Protein AF-A0A512UMU1-F1 (afdb_monomer_lite)

Structure (mmCIF, N/CA/C/O backbone):
data_AF-A0A512UMU1-F1
#
_entry.id   AF-A0A512UMU1-F1
#
loop_
_atom_site.group_PDB
_atom_site.id
_atom_site.type_symbol
_atom_site.label_atom_id
_atom_site.label_alt_id
_atom_site.label_comp_id
_atom_site.label_asym_id
_atom_site.label_entity_id
_atom_site.label_seq_id
_atom_site.pdbx_PDB_ins_code
_atom_site.Cartn_x
_atom_site.Cartn_y
_atom_site.Cartn_z
_atom_site.occupancy
_atom_site.B_iso_or_equiv
_atom_site.auth_seq_id
_atom_site.auth_comp_id
_atom_site.auth_asym_id
_atom_site.auth_atom_id
_atom_site.pdbx_PDB_model_num
ATOM 1 N N . MET A 1 1 ? -9.792 3.206 -16.322 1.00 62.16 1 MET A N 1
ATOM 2 C CA . MET A 1 1 ? -9.136 4.447 -15.860 1.00 62.16 1 MET A CA 1
ATOM 3 C C . MET A 1 1 ? -8.795 4.245 -14.397 1.00 62.16 1 MET A C 1
ATOM 5 O O . MET A 1 1 ? -9.585 3.571 -13.740 1.00 62.16 1 MET A O 1
ATOM 9 N N . PRO A 1 2 ? -7.649 4.748 -13.915 1.00 77.69 2 PRO A N 1
ATOM 10 C CA . PRO A 1 2 ? -7.296 4.635 -12.506 1.00 77.69 2 PRO A CA 1
ATOM 11 C C . PRO A 1 2 ? -8.364 5.304 -11.643 1.00 77.69 2 PRO A C 1
ATOM 13 O O . PRO A 1 2 ? -8.886 6.358 -12.008 1.00 77.69 2 PRO A O 1
ATOM 16 N N . THR A 1 3 ? -8.689 4.677 -10.519 1.00 82.62 3 THR A N 1
ATOM 17 C CA . THR A 1 3 ? -9.669 5.191 -9.557 1.00 82.62 3 THR A CA 1
ATOM 18 C C . THR A 1 3 ? -9.060 6.308 -8.718 1.00 82.62 3 THR A C 1
ATOM 20 O O . THR A 1 3 ? -9.748 7.267 -8.391 1.00 82.62 3 THR A O 1
ATOM 23 N N . ALA A 1 4 ? -7.762 6.215 -8.420 1.00 86.44 4 ALA A N 1
ATOM 24 C CA . ALA A 1 4 ? -6.998 7.270 -7.766 1.00 86.44 4 ALA A CA 1
ATOM 25 C C . ALA A 1 4 ? -5.583 7.366 -8.351 1.00 86.44 4 ALA A C 1
ATOM 27 O O . ALA A 1 4 ? -5.010 6.360 -8.783 1.00 86.44 4 ALA A O 1
ATOM 28 N N . LYS A 1 5 ? -5.022 8.579 -8.341 1.00 90.12 5 LYS A N 1
ATOM 29 C CA . LYS A 1 5 ? -3.612 8.851 -8.635 1.00 90.12 5 LYS A CA 1
ATOM 30 C C . LYS A 1 5 ? -2.981 9.536 -7.433 1.00 90.12 5 LYS A C 1
ATOM 32 O O . LYS A 1 5 ? -3.511 10.529 -6.946 1.00 90.12 5 LYS A O 1
ATOM 37 N N . LEU A 1 6 ? -1.867 8.988 -6.966 1.00 91.62 6 LEU A N 1
ATOM 38 C CA . LEU A 1 6 ? -1.213 9.385 -5.726 1.00 91.62 6 LEU A CA 1
ATOM 39 C C . LEU A 1 6 ? 0.279 9.635 -5.948 1.00 91.62 6 LEU A C 1
ATOM 41 O O . LEU A 1 6 ? 0.875 9.193 -6.935 1.00 91.62 6 LEU A O 1
ATOM 45 N N . SER A 1 7 ? 0.888 10.306 -4.977 1.00 94.38 7 SER A N 1
ATOM 46 C CA . SER A 1 7 ? 2.343 10.378 -4.829 1.00 94.38 7 SER A CA 1
ATOM 47 C C . SER A 1 7 ? 2.753 9.861 -3.452 1.00 94.38 7 SER A C 1
ATOM 49 O O . SER A 1 7 ? 1.984 9.970 -2.500 1.00 94.38 7 SER A O 1
ATOM 51 N N . LEU A 1 8 ? 3.947 9.284 -3.333 1.00 95.31 8 LEU A N 1
ATOM 52 C CA . LEU A 1 8 ? 4.499 8.783 -2.075 1.00 95.31 8 LEU A CA 1
ATOM 53 C C . LEU A 1 8 ? 5.818 9.491 -1.776 1.00 95.31 8 LEU A C 1
ATOM 55 O O . LEU A 1 8 ? 6.810 9.323 -2.481 1.00 95.31 8 LEU A O 1
ATOM 59 N N . GLN A 1 9 ? 5.833 10.272 -0.705 1.00 96.00 9 GLN A N 1
ATOM 60 C CA . GLN A 1 9 ? 7.039 10.851 -0.142 1.00 96.00 9 GLN A CA 1
ATOM 61 C C . GLN A 1 9 ? 7.773 9.798 0.691 1.00 96.00 9 GLN A C 1
ATOM 63 O O . GLN A 1 9 ? 7.259 9.347 1.716 1.00 96.00 9 GLN A O 1
ATOM 68 N N . THR A 1 10 ? 8.992 9.455 0.282 1.00 94.69 10 THR A N 1
ATOM 69 C CA . THR A 1 10 ? 9.941 8.647 1.061 1.00 94.69 10 THR A CA 1
ATOM 70 C C . THR A 1 10 ? 11.018 9.557 1.677 1.00 94.69 10 THR A C 1
ATOM 72 O O . THR A 1 10 ? 11.047 10.758 1.384 1.00 94.69 10 THR A O 1
ATOM 75 N N . PRO A 1 11 ? 11.907 9.053 2.551 1.00 91.81 11 PRO A N 1
ATOM 76 C CA . PRO A 1 11 ? 13.059 9.827 3.021 1.00 91.81 11 PRO A CA 1
ATOM 77 C C . PRO A 1 11 ? 14.011 10.262 1.895 1.00 91.81 11 PRO A C 1
ATOM 79 O O . PRO A 1 11 ? 14.656 11.303 2.002 1.00 91.81 11 PRO A O 1
ATOM 82 N N . GLU A 1 12 ? 14.102 9.474 0.823 1.00 91.44 12 GLU A N 1
ATOM 83 C CA . GLU A 1 12 ? 15.060 9.663 -0.267 1.00 91.44 12 GLU A CA 1
ATOM 84 C C . GLU A 1 12 ? 14.493 10.505 -1.413 1.00 91.44 12 GLU A C 1
ATOM 86 O O . GLU A 1 12 ? 15.223 11.289 -2.020 1.00 91.44 12 GLU A O 1
ATOM 91 N N . CYS A 1 13 ? 13.208 10.340 -1.745 1.00 92.94 13 CYS A N 1
ATOM 92 C CA . CYS A 1 13 ? 12.619 10.966 -2.926 1.00 92.94 13 CYS A CA 1
ATOM 93 C C . CYS A 1 13 ? 11.085 11.060 -2.869 1.00 92.94 13 CYS A C 1
ATOM 95 O O . CYS A 1 13 ? 10.435 10.607 -1.926 1.00 92.94 13 CYS A O 1
ATOM 97 N N . LEU A 1 14 ? 10.505 11.693 -3.892 1.00 95.56 14 LEU A N 1
ATOM 98 C CA . LEU A 1 14 ? 9.065 11.716 -4.131 1.00 95.56 14 LEU A CA 1
ATOM 99 C C . LEU A 1 14 ? 8.739 10.791 -5.305 1.00 95.56 14 LEU A C 1
ATOM 101 O O . LEU A 1 14 ? 9.074 11.091 -6.450 1.00 95.56 14 LEU A O 1
ATOM 105 N N . LEU A 1 15 ? 8.040 9.702 -5.018 1.00 95.56 15 LEU A N 1
ATOM 106 C CA . LEU A 1 15 ? 7.514 8.780 -6.018 1.00 95.56 15 LEU A CA 1
ATOM 107 C C . LEU A 1 15 ? 6.167 9.304 -6.513 1.00 95.56 15 LEU A C 1
ATOM 109 O O . LEU A 1 15 ? 5.347 9.770 -5.723 1.00 95.56 15 LEU A O 1
ATOM 1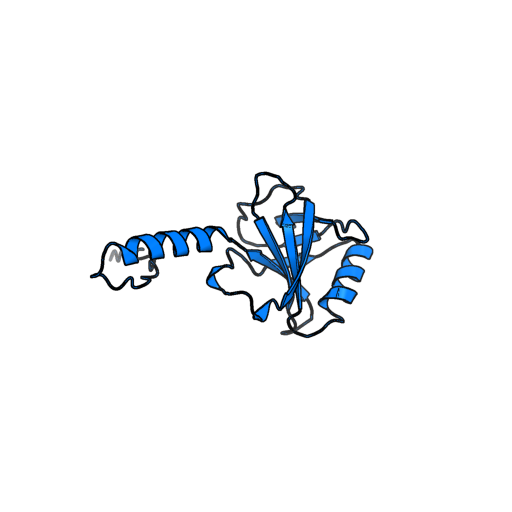13 N N . SER A 1 16 ? 5.941 9.261 -7.818 1.00 94.38 16 SER A N 1
ATOM 114 C CA . SER A 1 16 ? 4.788 9.895 -8.470 1.00 94.38 16 SER A CA 1
ATOM 115 C C . SER A 1 16 ? 4.074 8.906 -9.382 1.00 94.38 16 SER A C 1
ATOM 117 O O . SER A 1 16 ? 4.625 7.866 -9.718 1.00 94.38 16 SER A O 1
ATOM 119 N N . ASP A 1 17 ? 2.853 9.244 -9.795 1.00 93.31 17 ASP A N 1
ATOM 120 C CA . ASP A 1 17 ? 2.018 8.387 -10.645 1.00 93.31 17 ASP A CA 1
ATOM 121 C C . ASP A 1 17 ? 1.795 6.987 -10.046 1.00 93.31 17 ASP A C 1
ATOM 123 O O . ASP A 1 17 ? 1.928 5.964 -10.711 1.00 93.31 17 ASP A O 1
ATOM 127 N N . ILE A 1 18 ? 1.446 6.935 -8.760 1.00 94.62 18 ILE A N 1
ATOM 128 C CA . ILE A 1 18 ? 0.950 5.708 -8.137 1.00 94.62 18 ILE A CA 1
ATOM 129 C C . ILE A 1 18 ? -0.537 5.614 -8.458 1.00 94.62 18 ILE A C 1
ATOM 131 O O . ILE A 1 18 ? -1.355 6.360 -7.918 1.00 94.62 18 ILE A O 1
ATOM 135 N N . GLN A 1 19 ? -0.886 4.714 -9.367 1.00 93.81 19 GLN A N 1
ATOM 136 C CA . GLN A 1 19 ? -2.239 4.541 -9.870 1.00 93.81 19 GLN A CA 1
ATOM 137 C C . GLN A 1 19 ? -2.926 3.379 -9.153 1.00 93.81 19 GLN A C 1
ATOM 139 O O . GLN A 1 19 ? -2.510 2.231 -9.293 1.00 93.81 19 GLN A O 1
ATOM 144 N N . ILE A 1 20 ? -4.012 3.653 -8.431 1.00 92.38 20 ILE A N 1
ATOM 145 C CA . ILE A 1 20 ? -4.832 2.617 -7.790 1.00 92.38 20 ILE A CA 1
ATOM 146 C C . ILE A 1 20 ? -6.021 2.302 -8.691 1.00 92.38 20 ILE A C 1
ATOM 148 O O . ILE A 1 20 ? -6.798 3.191 -9.047 1.00 92.38 20 ILE A O 1
ATOM 152 N N . TRP A 1 21 ? -6.172 1.029 -9.046 1.00 91.88 21 TRP A N 1
ATOM 153 C CA . TRP A 1 21 ? -7.248 0.539 -9.900 1.00 91.88 21 TRP A CA 1
ATOM 154 C C . TRP A 1 21 ? -8.235 -0.295 -9.082 1.00 91.88 21 TRP A C 1
ATOM 156 O O . TRP A 1 21 ? -7.897 -1.333 -8.512 1.00 91.88 21 TRP A O 1
ATOM 166 N N . SER A 1 22 ? -9.477 0.181 -9.029 1.00 84.88 22 SER A N 1
ATOM 167 C CA . SER A 1 22 ? -10.575 -0.418 -8.278 1.00 84.88 22 SER A CA 1
ATOM 168 C C . SER A 1 22 ? -11.890 -0.306 -9.048 1.00 84.88 22 SER A C 1
ATOM 170 O O . SER A 1 22 ? -12.184 0.717 -9.664 1.00 84.88 22 SER A O 1
ATOM 172 N N . ASN A 1 23 ? -12.712 -1.352 -8.959 1.00 75.94 23 ASN A N 1
ATOM 173 C CA . ASN A 1 23 ? -14.089 -1.338 -9.462 1.00 75.94 23 ASN A CA 1
ATOM 174 C C . ASN A 1 23 ? -15.088 -0.782 -8.432 1.00 75.94 23 ASN A C 1
ATOM 176 O O . ASN A 1 23 ? -16.269 -0.646 -8.742 1.00 75.94 23 ASN A O 1
ATOM 180 N N . ALA A 1 24 ? -14.644 -0.517 -7.201 1.00 67.75 24 ALA A N 1
ATOM 181 C CA . ALA A 1 24 ? -15.479 0.080 -6.171 1.00 67.75 24 ALA A CA 1
ATOM 182 C C . ALA A 1 24 ? -15.502 1.603 -6.336 1.00 67.75 24 ALA A C 1
ATOM 184 O O . ALA A 1 24 ? -14.470 2.212 -6.624 1.00 67.75 24 ALA A O 1
ATOM 185 N N . GLU A 1 25 ? -16.660 2.217 -6.093 1.00 62.88 25 GLU A N 1
ATOM 186 C CA . GLU A 1 25 ? -16.763 3.657 -5.852 1.00 62.88 25 GLU A CA 1
ATOM 187 C C . GLU A 1 25 ? -16.000 3.977 -4.557 1.00 62.88 25 GLU A C 1
ATOM 189 O O . GLU A 1 25 ? -16.546 3.952 -3.452 1.00 62.88 25 GLU A O 1
ATOM 194 N N . LEU A 1 26 ? -14.687 4.187 -4.682 1.00 62.00 26 LEU A N 1
ATOM 195 C CA . LEU A 1 26 ? -13.842 4.623 -3.583 1.00 62.00 26 LEU A CA 1
ATOM 196 C C . LEU A 1 26 ? -14.307 6.019 -3.193 1.00 62.00 26 LEU A C 1
ATOM 198 O O . LEU A 1 26 ? -14.096 6.989 -3.913 1.00 62.00 26 LEU A O 1
ATOM 202 N N . SER A 1 27 ? -14.980 6.110 -2.051 1.00 54.72 27 SER A N 1
ATOM 203 C CA . SER A 1 27 ? -15.490 7.380 -1.539 1.00 54.72 27 SER A CA 1
ATOM 204 C C . SER A 1 27 ? -14.375 8.246 -0.931 1.00 54.72 27 SER A C 1
ATOM 206 O O . SER A 1 27 ? -14.667 9.353 -0.497 1.00 54.72 27 SER A O 1
ATOM 208 N N . HIS A 1 28 ? -13.123 7.764 -0.886 1.00 52.78 28 HIS A N 1
ATOM 209 C CA . HIS A 1 28 ? -11.948 8.444 -0.324 1.00 52.78 28 HIS A CA 1
ATOM 210 C C . HIS A 1 28 ? -10.641 7.949 -0.997 1.00 52.78 28 HIS A C 1
ATOM 212 O O . HIS A 1 28 ? -10.578 6.756 -1.311 1.00 52.78 28 HIS A O 1
ATOM 218 N N . PRO A 1 29 ? -9.567 8.762 -1.110 1.00 51.78 29 PRO A N 1
ATOM 219 C CA . PRO A 1 29 ? -9.466 10.214 -0.956 1.00 51.78 29 PRO A CA 1
ATOM 220 C C . PRO A 1 29 ? -9.218 10.905 -2.333 1.00 51.78 29 PRO A C 1
ATOM 222 O O . PRO A 1 29 ? -9.278 10.254 -3.377 1.00 51.78 29 PRO A O 1
ATOM 225 N N . GLY A 1 30 ? -9.135 12.237 -2.354 1.00 52.69 30 GLY A N 1
ATOM 226 C CA . GLY A 1 30 ? -9.261 13.092 -3.541 1.00 52.69 30 GLY A CA 1
ATOM 227 C C . GLY A 1 30 ? -8.210 12.877 -4.639 1.00 52.69 30 GLY A C 1
ATOM 228 O O . GLY A 1 30 ? -7.219 12.172 -4.487 1.00 52.69 30 GLY A O 1
ATOM 229 N N . SER A 1 31 ? -8.429 13.514 -5.790 1.00 49.19 31 SER A N 1
ATOM 230 C CA . SER A 1 31 ? -7.703 13.258 -7.042 1.00 49.19 31 SER A CA 1
ATOM 231 C C . SER A 1 31 ? -6.193 13.560 -7.049 1.00 49.19 31 SER A C 1
ATOM 233 O O . SER A 1 31 ? -5.579 13.367 -8.093 1.00 49.19 31 SER A O 1
ATOM 235 N N . GLU A 1 32 ? -5.584 14.005 -5.944 1.00 59.81 32 GLU A N 1
ATOM 236 C CA . GLU A 1 32 ? -4.151 14.342 -5.856 1.00 59.81 32 GLU A CA 1
ATOM 237 C C . GLU A 1 32 ? -3.581 14.153 -4.436 1.00 59.81 32 GLU A C 1
ATOM 239 O O . GLU A 1 32 ? -2.930 15.043 -3.885 1.00 59.81 32 GLU A O 1
ATOM 244 N N . ASP A 1 33 ? -3.825 13.007 -3.797 1.00 75.44 33 ASP A N 1
ATOM 245 C CA . ASP A 1 33 ? -3.300 12.803 -2.447 1.00 75.44 33 ASP A CA 1
ATOM 246 C C . ASP A 1 33 ? -1.817 12.423 -2.433 1.00 75.44 33 ASP A C 1
ATOM 248 O O . ASP A 1 33 ? -1.346 11.460 -3.051 1.00 75.44 33 ASP A O 1
ATOM 252 N N . ARG A 1 34 ? -1.066 13.213 -1.665 1.00 90.00 34 ARG A N 1
ATOM 253 C CA . ARG A 1 34 ? 0.298 12.898 -1.261 1.00 90.00 34 ARG A CA 1
ATOM 254 C C . ARG A 1 34 ? 0.248 12.011 -0.026 1.00 90.00 34 ARG A C 1
ATOM 256 O O . ARG A 1 34 ? -0.403 12.332 0.969 1.00 90.00 34 ARG A O 1
ATOM 263 N N . LEU A 1 35 ? 0.946 10.891 -0.105 1.00 93.50 35 LEU A N 1
ATOM 264 C CA . LEU A 1 35 ? 1.189 9.978 0.994 1.00 93.50 35 LEU A CA 1
ATOM 265 C C . LEU A 1 35 ? 2.592 10.222 1.548 1.00 93.50 35 LEU A C 1
ATOM 267 O O . LEU A 1 35 ? 3.527 10.484 0.798 1.00 93.50 35 LEU A O 1
ATOM 271 N N . ASN A 1 36 ? 2.755 10.077 2.853 1.00 94.69 36 ASN A N 1
ATOM 272 C CA . ASN A 1 36 ? 4.045 10.011 3.520 1.00 94.69 36 ASN A CA 1
ATOM 273 C C . ASN A 1 36 ? 4.315 8.565 3.919 1.00 94.69 36 ASN A C 1
ATOM 275 O O . ASN A 1 36 ? 3.478 7.942 4.578 1.00 94.69 36 ASN A O 1
ATOM 279 N N . LEU A 1 37 ? 5.479 8.038 3.546 1.00 96.19 37 LEU A N 1
ATOM 280 C CA . LEU A 1 37 ? 5.938 6.743 4.026 1.00 96.19 37 LEU A CA 1
ATOM 281 C C . LEU A 1 37 ? 6.138 6.812 5.545 1.00 96.19 37 LEU A C 1
ATOM 283 O O . LEU A 1 37 ? 6.846 7.683 6.046 1.00 96.19 37 LEU A O 1
ATOM 287 N N . ILE A 1 38 ? 5.513 5.886 6.267 1.00 95.31 38 ILE A N 1
ATOM 288 C CA . ILE A 1 38 ? 5.612 5.786 7.724 1.00 95.31 38 ILE A CA 1
ATOM 289 C C . ILE A 1 38 ? 6.621 4.710 8.102 1.00 95.31 38 ILE A C 1
ATOM 291 O O . ILE A 1 38 ? 7.541 4.964 8.878 1.00 95.31 38 ILE A O 1
ATOM 295 N N . SER A 1 39 ? 6.446 3.499 7.573 1.00 95.38 39 SER A N 1
ATOM 296 C CA . SER A 1 39 ? 7.306 2.370 7.920 1.00 95.38 39 SER A CA 1
ATOM 297 C C . SER A 1 39 ? 7.179 1.201 6.948 1.00 95.38 39 SER A C 1
ATOM 299 O O . SER A 1 39 ? 6.206 1.066 6.205 1.00 95.38 39 SER A O 1
ATOM 301 N N . VAL A 1 40 ? 8.174 0.318 7.004 1.00 95.56 40 VAL A N 1
ATOM 302 C CA . VAL A 1 40 ? 8.098 -1.028 6.435 1.00 95.56 40 VAL A CA 1
ATOM 303 C C . VAL A 1 40 ? 7.431 -1.946 7.461 1.00 95.56 40 VAL A C 1
ATOM 305 O O . VAL A 1 40 ? 7.784 -1.932 8.642 1.00 95.56 40 VAL A O 1
ATOM 308 N N . VAL A 1 41 ? 6.460 -2.740 7.024 1.00 95.88 41 VAL A N 1
ATOM 309 C CA . VAL A 1 41 ? 5.634 -3.603 7.877 1.00 95.88 41 VAL A CA 1
ATOM 310 C C . VAL A 1 41 ? 5.589 -5.029 7.341 1.00 95.88 41 VAL A C 1
ATOM 312 O O . VAL A 1 41 ? 5.814 -5.272 6.160 1.00 95.88 41 VAL A O 1
ATOM 315 N N . ASN A 1 42 ? 5.244 -5.989 8.199 1.00 95.56 42 ASN A N 1
ATOM 316 C CA . ASN A 1 42 ? 4.835 -7.312 7.738 1.00 95.56 42 ASN A CA 1
ATOM 317 C C . ASN A 1 42 ? 3.321 -7.292 7.475 1.00 95.56 42 ASN A C 1
ATOM 319 O O . ASN A 1 42 ? 2.528 -7.348 8.417 1.00 95.56 42 ASN A O 1
ATOM 323 N N . HIS A 1 43 ? 2.918 -7.213 6.206 1.00 95.00 43 HIS A N 1
ATOM 324 C CA . HIS A 1 43 ? 1.514 -7.030 5.834 1.00 95.00 43 HIS A CA 1
ATOM 325 C C . HIS A 1 43 ? 0.632 -8.241 6.180 1.00 95.00 43 HIS A C 1
ATOM 327 O O . HIS A 1 43 ? -0.580 -8.087 6.299 1.00 95.00 43 HIS A O 1
ATOM 333 N N . SER A 1 44 ? 1.215 -9.436 6.352 1.00 94.00 44 SER A N 1
ATOM 334 C CA . SER A 1 44 ? 0.479 -10.650 6.752 1.00 94.00 44 SER A CA 1
ATOM 335 C C . SER A 1 44 ? 0.095 -10.658 8.234 1.00 94.00 44 SER A C 1
ATOM 337 O O . SER A 1 44 ? -0.790 -11.404 8.644 1.00 94.00 44 SER A O 1
ATOM 339 N N . LYS A 1 45 ? 0.754 -9.818 9.044 1.00 95.25 45 LYS A N 1
ATOM 340 C CA . LYS A 1 45 ? 0.483 -9.675 10.481 1.00 95.25 45 LYS A CA 1
ATOM 341 C C . LYS A 1 45 ? -0.502 -8.552 10.790 1.00 95.25 45 LYS A C 1
ATOM 343 O O . LYS A 1 45 ? -0.826 -8.352 11.959 1.00 95.25 45 LYS A O 1
ATOM 348 N N . ILE A 1 46 ? -0.957 -7.815 9.778 1.00 94.12 46 ILE A N 1
ATOM 349 C CA . ILE A 1 46 ? -1.927 -6.740 9.966 1.00 94.12 46 ILE A CA 1
ATOM 350 C C . ILE A 1 46 ? -3.297 -7.368 10.253 1.00 94.12 46 ILE A C 1
ATOM 352 O O . ILE A 1 46 ? -3.780 -8.168 9.447 1.00 94.12 46 ILE A O 1
ATOM 356 N N . PRO A 1 47 ? -3.928 -7.052 11.400 1.00 92.06 47 PRO A N 1
ATOM 357 C CA . PRO A 1 47 ? -5.226 -7.612 11.738 1.00 92.06 47 PRO A CA 1
ATOM 358 C C . PRO A 1 47 ? -6.293 -7.259 10.702 1.00 92.06 47 PRO A C 1
ATOM 360 O O . PRO A 1 47 ? -6.496 -6.091 10.379 1.00 92.06 47 PRO A O 1
ATOM 363 N N . LEU A 1 48 ? -7.027 -8.270 10.231 1.00 90.06 48 LEU A N 1
ATOM 364 C CA . LEU A 1 48 ? -8.028 -8.103 9.172 1.00 90.06 48 LEU A CA 1
ATOM 365 C C . LEU A 1 48 ? -9.140 -7.109 9.531 1.00 90.06 48 LEU A C 1
ATOM 367 O O . LEU A 1 48 ? -9.668 -6.457 8.641 1.00 90.06 48 LEU A O 1
ATOM 371 N N . PHE A 1 49 ? -9.475 -6.961 10.816 1.00 88.00 49 PHE A N 1
ATOM 372 C CA . PHE A 1 49 ? -10.505 -6.016 11.263 1.00 88.00 49 PHE A CA 1
ATOM 373 C C . PHE A 1 49 ? -10.108 -4.541 11.087 1.00 88.00 49 PHE A C 1
ATOM 375 O O . PHE A 1 49 ? -10.973 -3.678 11.173 1.00 88.00 49 PHE A O 1
ATOM 382 N N . LEU A 1 50 ? -8.822 -4.250 10.857 1.00 90.38 50 LEU A N 1
ATOM 383 C CA . LEU A 1 50 ? -8.339 -2.904 10.540 1.00 90.38 50 LEU A CA 1
ATOM 384 C C . LEU A 1 50 ? -8.435 -2.582 9.046 1.00 90.38 50 LEU A C 1
ATOM 386 O O . LEU A 1 50 ? -8.323 -1.419 8.668 1.00 90.38 50 LEU A O 1
ATOM 390 N N . VAL A 1 51 ? -8.593 -3.594 8.190 1.00 91.06 51 VAL A N 1
ATOM 391 C CA . VAL A 1 51 ? -8.635 -3.411 6.738 1.00 91.06 51 VAL A CA 1
ATOM 392 C C . VAL A 1 51 ? -10.015 -2.895 6.349 1.00 91.06 51 VAL A C 1
ATOM 394 O O . VAL A 1 51 ? -11.006 -3.617 6.447 1.00 91.06 51 VAL A O 1
ATOM 397 N N . SER A 1 52 ? -10.080 -1.645 5.897 1.00 87.19 52 SER A N 1
ATOM 398 C CA . SER A 1 52 ? -11.343 -0.985 5.556 1.00 87.19 52 SER A CA 1
ATOM 399 C C . SER A 1 52 ? -11.776 -1.254 4.118 1.00 87.19 52 SER A C 1
ATOM 401 O O . SER A 1 52 ? -12.960 -1.477 3.857 1.00 87.19 52 SER A O 1
ATOM 403 N N . CYS A 1 53 ? -10.834 -1.276 3.171 1.00 87.31 53 CYS A N 1
ATOM 404 C CA . CYS A 1 53 ? -11.107 -1.612 1.777 1.00 87.31 53 CYS A CA 1
ATOM 405 C C . CYS A 1 53 ? -9.866 -2.121 1.027 1.00 87.31 53 CYS A C 1
ATOM 407 O O . CYS A 1 53 ? -8.725 -1.846 1.400 1.00 87.31 53 CYS A O 1
ATOM 409 N N . GLY A 1 54 ? -10.109 -2.872 -0.050 1.00 88.50 54 GLY A N 1
ATOM 410 C CA . GLY A 1 54 ? -9.085 -3.543 -0.853 1.00 88.50 54 GLY A CA 1
ATOM 411 C C . GLY A 1 54 ? -9.233 -5.070 -0.825 1.00 88.50 54 GLY A C 1
ATOM 412 O O . GLY A 1 54 ? -10.209 -5.586 -0.276 1.00 88.50 54 GLY A O 1
ATOM 413 N N . PRO A 1 55 ? -8.285 -5.812 -1.418 1.00 92.81 55 PRO A N 1
ATOM 414 C CA . PRO A 1 55 ? -7.079 -5.319 -2.084 1.00 92.81 55 PRO A CA 1
ATOM 415 C C . PRO A 1 55 ? -7.329 -4.764 -3.496 1.00 92.81 55 PRO A C 1
ATOM 417 O O . PRO A 1 55 ? -8.133 -5.308 -4.255 1.00 92.81 55 PRO A O 1
ATOM 420 N N . PHE A 1 56 ? -6.586 -3.723 -3.862 1.00 93.19 56 PHE A N 1
ATOM 421 C CA . PHE A 1 56 ? -6.614 -3.058 -5.167 1.00 93.19 56 PHE A CA 1
ATOM 422 C C . PHE A 1 56 ? -5.291 -3.225 -5.900 1.00 93.19 56 PHE A C 1
ATOM 424 O O . PHE A 1 56 ? -4.250 -3.403 -5.269 1.00 93.19 56 PHE A O 1
ATOM 431 N N . ASP A 1 57 ? -5.338 -3.168 -7.225 1.00 94.19 57 ASP A N 1
ATOM 432 C CA . ASP A 1 57 ? -4.137 -3.282 -8.045 1.00 94.19 57 ASP A CA 1
ATOM 433 C C . ASP A 1 57 ? -3.463 -1.915 -8.186 1.00 94.19 57 ASP A C 1
ATOM 435 O O . ASP A 1 57 ? -4.133 -0.885 -8.316 1.00 94.19 57 ASP A O 1
ATOM 439 N N . VAL A 1 58 ? -2.131 -1.917 -8.126 1.00 95.06 58 VAL A N 1
ATOM 440 C CA . VAL A 1 58 ? -1.307 -0.709 -8.193 1.00 95.06 58 VAL A CA 1
ATOM 441 C C . VAL A 1 58 ? -0.457 -0.748 -9.451 1.00 95.06 58 VAL A C 1
ATOM 443 O O . VAL A 1 58 ? 0.247 -1.724 -9.709 1.00 95.06 58 VAL A O 1
ATOM 446 N N . TYR A 1 59 ? -0.513 0.339 -10.210 1.00 95.25 59 TYR A N 1
ATOM 447 C CA . TYR A 1 59 ? 0.252 0.538 -11.434 1.00 95.25 59 TYR A CA 1
ATOM 448 C C . TYR A 1 59 ? 1.005 1.862 -11.375 1.00 95.25 59 TYR A C 1
ATOM 450 O O . TYR A 1 59 ? 0.680 2.741 -10.576 1.00 95.25 59 TYR A O 1
ATOM 458 N N . SER A 1 60 ? 2.003 2.011 -12.234 1.00 95.19 60 SER A N 1
ATOM 459 C CA . SER A 1 60 ? 2.685 3.277 -12.462 1.00 95.19 60 SER A CA 1
ATOM 460 C C . SER A 1 60 ? 3.186 3.320 -13.897 1.00 95.19 60 SER A C 1
ATOM 462 O O . SER A 1 60 ? 3.475 2.278 -14.475 1.00 95.19 60 SER A O 1
ATOM 464 N N . GLU A 1 61 ? 3.268 4.515 -14.468 1.00 94.75 61 GLU A N 1
ATOM 465 C CA . GLU A 1 61 ? 3.968 4.781 -15.728 1.00 94.75 61 GLU A CA 1
ATOM 466 C C . GLU A 1 61 ? 5.355 5.405 -15.475 1.00 94.75 61 GLU A C 1
ATOM 468 O O . GLU A 1 61 ? 6.103 5.680 -16.413 1.00 94.75 61 GLU A O 1
ATOM 473 N N . HIS A 1 62 ? 5.713 5.652 -14.209 1.00 95.75 62 HIS A N 1
ATOM 474 C CA . HIS A 1 62 ? 6.989 6.244 -13.818 1.00 95.75 62 HIS A CA 1
ATOM 475 C C . HIS A 1 62 ? 8.003 5.169 -13.415 1.00 95.75 62 HIS A C 1
ATOM 477 O O . HIS A 1 62 ? 7.898 4.571 -12.343 1.00 95.75 62 HIS A O 1
ATOM 483 N N . HIS A 1 63 ? 9.056 5.009 -14.220 1.00 95.44 63 HIS A N 1
ATOM 484 C CA . HIS A 1 63 ? 10.116 4.019 -13.993 1.00 95.44 63 HIS A CA 1
ATOM 485 C C . HIS A 1 63 ? 10.785 4.106 -12.616 1.00 95.44 63 HIS A C 1
ATOM 487 O O . HIS A 1 63 ? 11.089 3.074 -12.027 1.00 95.44 63 HIS A O 1
ATOM 493 N N . ASP A 1 64 ? 10.972 5.308 -12.066 1.00 95.69 64 ASP A N 1
ATOM 494 C CA . ASP A 1 64 ? 11.551 5.470 -10.725 1.00 95.69 64 ASP A CA 1
ATOM 495 C C . ASP A 1 64 ? 10.640 4.876 -9.637 1.00 95.69 64 ASP A C 1
ATOM 497 O O . ASP A 1 64 ? 11.106 4.285 -8.664 1.00 95.69 64 ASP A O 1
ATOM 501 N N . THR A 1 65 ? 9.321 4.991 -9.822 1.00 95.81 65 THR A N 1
ATOM 502 C CA . THR A 1 65 ? 8.319 4.440 -8.900 1.00 95.81 65 THR A CA 1
ATOM 503 C C . THR A 1 65 ? 8.239 2.927 -9.039 1.00 95.81 65 THR A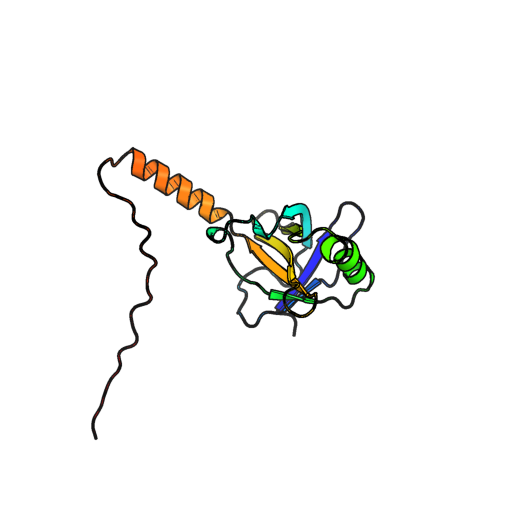 C 1
ATOM 505 O O . THR A 1 65 ? 8.255 2.219 -8.032 1.00 95.81 65 THR A O 1
ATOM 508 N N . GLU A 1 66 ? 8.236 2.419 -10.272 1.00 94.75 66 GLU A N 1
ATOM 509 C CA . GLU A 1 66 ? 8.327 0.982 -10.547 1.00 94.75 66 GLU A CA 1
ATOM 510 C C . GLU A 1 66 ? 9.584 0.365 -9.920 1.00 94.75 66 GLU A C 1
ATOM 512 O O . GLU A 1 66 ? 9.482 -0.632 -9.205 1.00 94.75 66 GLU A O 1
ATOM 517 N N . GLY A 1 67 ? 10.750 0.978 -10.146 1.00 94.12 67 GLY A N 1
ATOM 518 C CA . GLY A 1 67 ? 12.034 0.524 -9.616 1.00 94.12 67 GLY A CA 1
ATOM 519 C C . GLY A 1 67 ? 12.044 0.502 -8.093 1.00 94.12 67 GLY A C 1
ATOM 520 O O . GLY A 1 67 ? 12.404 -0.510 -7.496 1.00 94.12 67 GLY A O 1
ATOM 521 N N . TYR A 1 68 ? 11.538 1.559 -7.455 1.00 95.19 68 TYR A N 1
ATOM 522 C CA . TYR A 1 68 ? 11.429 1.603 -6.000 1.00 95.19 68 TYR A CA 1
ATOM 523 C C . TYR A 1 68 ? 10.554 0.476 -5.440 1.00 95.19 68 TYR A C 1
ATOM 525 O O . TYR A 1 68 ? 10.957 -0.209 -4.496 1.00 95.19 68 TYR A O 1
ATOM 533 N N . PHE A 1 69 ? 9.358 0.258 -5.999 1.00 94.75 69 PHE A N 1
ATOM 534 C CA . PHE A 1 69 ? 8.482 -0.824 -5.544 1.00 94.75 69 PHE A CA 1
ATOM 535 C C . PHE A 1 69 ? 9.082 -2.203 -5.832 1.00 94.75 69 PHE A C 1
ATOM 537 O O . PHE A 1 69 ? 8.935 -3.115 -5.017 1.00 94.75 69 PHE A O 1
ATOM 544 N N . PHE A 1 70 ? 9.781 -2.363 -6.954 1.00 92.75 70 PHE A N 1
ATOM 545 C CA . PHE A 1 70 ? 10.477 -3.599 -7.282 1.00 92.75 70 PHE A CA 1
ATOM 546 C C . PHE A 1 70 ? 11.568 -3.911 -6.250 1.00 92.75 70 PHE A C 1
ATOM 548 O O . PHE A 1 70 ? 11.527 -4.963 -5.609 1.00 92.75 70 PHE A O 1
ATOM 555 N N . ASP A 1 71 ? 12.480 -2.974 -6.008 1.00 92.56 71 ASP A N 1
ATOM 556 C CA . ASP A 1 71 ? 13.587 -3.168 -5.072 1.00 92.56 71 ASP A CA 1
ATOM 557 C C . ASP A 1 71 ? 13.091 -3.342 -3.633 1.00 92.56 71 ASP A C 1
ATOM 559 O O . ASP A 1 71 ? 13.555 -4.224 -2.912 1.00 92.56 71 ASP A O 1
ATOM 563 N N . THR A 1 72 ? 12.104 -2.543 -3.223 1.00 91.06 72 THR A N 1
ATOM 564 C CA . THR A 1 72 ? 11.658 -2.502 -1.826 1.00 91.06 72 THR A CA 1
ATOM 565 C C . THR A 1 72 ? 10.676 -3.616 -1.480 1.00 91.06 72 THR A C 1
ATOM 567 O O . THR A 1 72 ? 10.689 -4.099 -0.352 1.00 91.06 72 THR A O 1
ATOM 570 N N . LEU A 1 73 ? 9.813 -4.041 -2.407 1.00 91.44 73 LEU A N 1
ATOM 571 C CA . LEU A 1 73 ? 8.765 -5.027 -2.122 1.00 91.44 73 LEU A CA 1
ATOM 572 C C . LEU A 1 73 ? 8.976 -6.371 -2.834 1.00 91.44 73 LEU A C 1
ATOM 574 O O . LEU A 1 73 ? 8.694 -7.421 -2.252 1.00 91.44 73 LEU A O 1
ATOM 578 N N . VAL A 1 74 ? 9.451 -6.373 -4.084 1.00 86.00 74 VAL A N 1
ATOM 579 C CA . VAL A 1 74 ? 9.592 -7.608 -4.883 1.00 86.00 74 VAL A CA 1
ATOM 580 C C . VAL A 1 74 ? 10.881 -8.354 -4.534 1.00 86.00 74 VAL A C 1
ATOM 582 O O . VAL A 1 74 ? 10.837 -9.572 -4.334 1.00 86.00 74 VAL A O 1
ATOM 585 N N . CYS A 1 75 ? 12.001 -7.641 -4.409 1.00 85.94 75 CYS A N 1
ATOM 586 C CA . CYS A 1 75 ? 13.305 -8.212 -4.045 1.00 85.94 75 CYS A CA 1
ATOM 587 C C . CYS A 1 75 ? 13.462 -8.503 -2.542 1.00 85.94 75 CYS A C 1
ATOM 589 O O . CYS A 1 75 ? 14.384 -9.217 -2.149 1.00 85.94 75 CYS A O 1
ATOM 591 N N . SER A 1 76 ? 12.567 -7.970 -1.712 1.00 86.06 76 SER A N 1
ATOM 592 C CA . SER A 1 76 ? 12.597 -8.113 -0.255 1.00 86.06 76 SER A CA 1
ATOM 593 C C . SER A 1 76 ? 11.973 -9.415 0.258 1.00 86.06 76 SER A C 1
ATOM 595 O O . SER A 1 76 ? 11.460 -10.238 -0.504 1.00 86.06 76 SER A O 1
ATOM 597 N N . GLU A 1 77 ? 12.012 -9.587 1.584 1.00 84.75 77 GLU A N 1
ATOM 598 C CA . GLU A 1 77 ? 11.407 -10.715 2.295 1.00 84.75 77 GLU A CA 1
ATOM 599 C C . GLU A 1 77 ? 9.921 -10.919 1.959 1.00 84.75 77 GLU A C 1
ATOM 601 O O . GLU A 1 77 ? 9.171 -9.989 1.639 1.00 84.75 77 GLU A O 1
ATOM 606 N N . GLU A 1 78 ? 9.472 -12.168 2.084 1.00 87.06 78 GLU A N 1
ATOM 607 C CA . GLU A 1 78 ? 8.058 -12.496 1.957 1.00 87.06 78 GLU A CA 1
ATOM 608 C C . GLU A 1 78 ? 7.219 -11.751 3.001 1.00 87.06 78 GLU A C 1
ATOM 610 O O . GLU A 1 78 ? 7.601 -11.600 4.162 1.00 87.06 78 GLU A O 1
ATOM 615 N N . ASN A 1 79 ? 6.019 -11.341 2.594 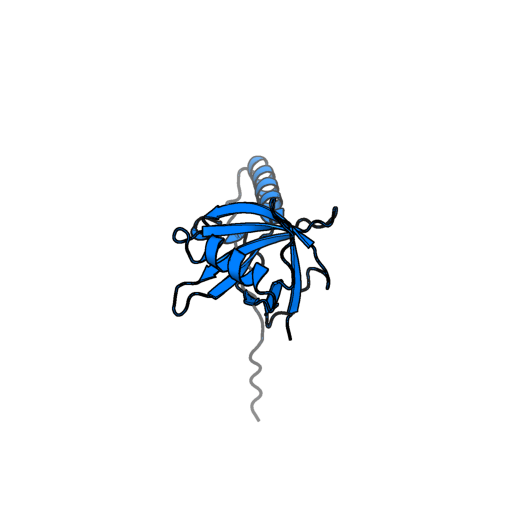1.00 90.25 79 ASN A N 1
ATOM 616 C CA . ASN A 1 79 ? 5.061 -10.608 3.420 1.00 90.25 79 ASN A CA 1
ATOM 617 C C . ASN A 1 79 ? 5.480 -9.181 3.814 1.00 90.25 79 ASN A C 1
ATOM 619 O O . ASN A 1 79 ? 4.851 -8.588 4.694 1.00 90.25 79 ASN A O 1
ATOM 623 N N . MET A 1 80 ? 6.493 -8.598 3.172 1.00 94.75 80 MET A N 1
ATOM 624 C CA . MET A 1 80 ? 6.824 -7.186 3.357 1.00 94.75 80 MET A CA 1
ATOM 625 C C . MET A 1 80 ? 5.766 -6.264 2.732 1.00 94.75 80 MET A C 1
ATOM 627 O O . MET A 1 80 ? 5.239 -6.529 1.650 1.00 94.75 80 MET A O 1
ATOM 631 N N . GLY A 1 81 ? 5.463 -5.165 3.419 1.00 96.62 81 GLY A N 1
ATOM 632 C CA . GLY A 1 81 ? 4.630 -4.081 2.923 1.00 96.62 81 GLY A CA 1
ATOM 633 C C . GLY A 1 81 ? 5.154 -2.707 3.337 1.00 96.62 81 GLY A C 1
ATOM 634 O O . GLY A 1 81 ? 5.967 -2.587 4.252 1.00 96.62 81 GLY A O 1
ATOM 635 N N . LEU A 1 82 ? 4.667 -1.667 2.671 1.00 97.12 82 LEU A N 1
ATOM 636 C CA . LEU A 1 82 ? 4.940 -0.265 2.978 1.00 97.12 82 LEU A CA 1
ATOM 637 C C . LEU A 1 82 ? 3.684 0.373 3.539 1.00 97.12 82 LEU A C 1
ATOM 639 O O . LEU A 1 82 ? 2.683 0.468 2.833 1.00 97.12 82 LEU A O 1
ATOM 643 N N . LEU A 1 83 ? 3.746 0.819 4.790 1.00 96.56 83 LEU A N 1
ATOM 644 C CA . LEU A 1 83 ? 2.695 1.604 5.414 1.00 96.56 83 LEU A CA 1
ATOM 645 C C . LEU A 1 83 ? 2.930 3.082 5.112 1.00 96.56 83 LEU A C 1
ATOM 647 O O . LEU A 1 83 ? 3.971 3.642 5.461 1.00 96.56 83 LEU A O 1
ATOM 651 N N . ALA A 1 84 ? 1.937 3.719 4.509 1.00 95.38 84 ALA A N 1
ATOM 652 C CA . ALA A 1 84 ? 1.933 5.138 4.213 1.00 95.38 84 ALA A CA 1
ATOM 653 C C . ALA A 1 84 ? 0.669 5.805 4.768 1.00 95.38 84 ALA A C 1
ATOM 655 O O . ALA A 1 84 ? -0.366 5.159 4.923 1.00 95.38 84 ALA A O 1
ATOM 656 N N . LYS A 1 85 ? 0.757 7.101 5.065 1.00 92.69 85 LYS A N 1
ATOM 657 C CA . LYS A 1 85 ? -0.348 7.917 5.582 1.00 92.69 85 LYS A CA 1
ATOM 658 C C . LYS A 1 85 ? -0.585 9.115 4.674 1.00 92.69 85 LYS A C 1
ATOM 660 O O . LYS A 1 85 ? 0.380 9.719 4.212 1.00 92.69 85 LYS A O 1
ATOM 665 N N . THR A 1 86 ? -1.834 9.502 4.455 1.00 89.75 86 THR A N 1
ATOM 666 C CA . THR A 1 86 ? -2.165 10.765 3.781 1.00 89.75 86 THR A CA 1
ATOM 667 C C . THR A 1 86 ? -1.539 11.969 4.483 1.00 89.75 86 THR A C 1
ATOM 669 O O .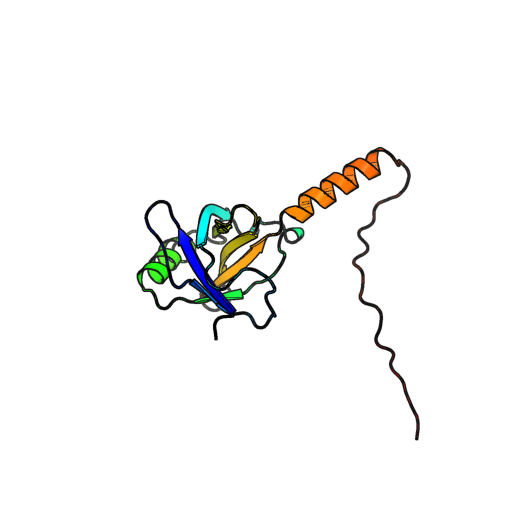 THR A 1 86 ? -1.559 12.071 5.708 1.00 89.75 86 THR A O 1
ATOM 672 N N . SER A 1 87 ? -0.984 12.903 3.709 1.00 85.19 87 SER A N 1
ATOM 673 C CA . SER A 1 87 ? -0.380 14.133 4.238 1.00 85.19 87 SER A CA 1
ATOM 674 C C . SER A 1 87 ? -1.406 15.176 4.697 1.00 85.19 87 SER A C 1
ATOM 676 O O . SER A 1 87 ? -1.021 16.145 5.345 1.00 85.19 87 SER A O 1
ATOM 678 N N . ALA A 1 88 ? -2.687 15.023 4.350 1.00 80.75 88 ALA A N 1
ATOM 679 C CA . ALA A 1 88 ? -3.730 15.968 4.734 1.00 80.75 88 ALA A CA 1
ATOM 680 C C . ALA A 1 88 ? -3.957 15.956 6.257 1.00 80.75 88 ALA A C 1
ATOM 682 O O . ALA A 1 88 ? -4.270 14.915 6.828 1.00 80.75 88 ALA A O 1
ATOM 683 N N . GLU A 1 89 ? -3.853 17.125 6.901 1.00 69.31 89 GLU A N 1
ATOM 684 C CA . GLU A 1 89 ? -3.902 17.284 8.370 1.00 69.31 89 GLU A CA 1
ATOM 685 C C . GLU A 1 89 ? -5.194 16.758 9.019 1.00 69.31 89 GLU A C 1
ATOM 687 O O . GLU A 1 89 ? -5.186 16.390 10.188 1.00 69.31 89 GLU A O 1
ATOM 692 N N . ASN A 1 90 ? -6.289 16.677 8.257 1.00 68.75 90 ASN A N 1
ATOM 693 C CA . ASN A 1 90 ? -7.593 16.206 8.730 1.00 68.75 90 ASN A CA 1
ATOM 694 C C . ASN A 1 90 ? -7.979 14.822 8.178 1.00 68.75 90 ASN A C 1
ATOM 696 O O . ASN A 1 90 ? -9.137 14.423 8.291 1.00 68.75 90 ASN A O 1
ATOM 700 N N . SER A 1 91 ? -7.048 14.106 7.539 1.00 71.12 91 SER A N 1
ATOM 701 C CA . SER A 1 91 ? -7.297 12.770 6.995 1.00 71.12 91 SER A CA 1
ATOM 702 C C . SER A 1 91 ? -6.384 11.742 7.656 1.00 71.12 91 SER A C 1
ATOM 704 O O . SER A 1 91 ? -5.170 11.728 7.458 1.00 71.12 91 SER A O 1
ATOM 706 N N . GLU A 1 92 ? -6.990 10.850 8.435 1.00 77.81 92 GLU A N 1
ATOM 707 C CA . GLU A 1 92 ? -6.339 9.674 9.017 1.00 77.81 92 GLU A CA 1
ATOM 708 C C . GLU A 1 92 ? -6.516 8.468 8.085 1.00 77.81 92 GLU A C 1
ATOM 710 O O . GLU A 1 92 ? -7.084 7.445 8.460 1.00 77.81 92 GLU A O 1
ATOM 715 N N . CYS A 1 93 ? -6.073 8.599 6.833 1.00 85.62 93 CYS A N 1
ATOM 716 C CA . CYS A 1 93 ? -6.124 7.512 5.866 1.00 85.62 93 CYS A CA 1
ATOM 717 C C . CYS A 1 93 ? -4.748 6.850 5.750 1.00 85.62 93 CYS A C 1
ATOM 719 O O . CYS A 1 93 ? -3.738 7.500 5.463 1.00 85.62 93 CYS A O 1
ATOM 721 N N . TYR A 1 94 ? -4.719 5.540 5.978 1.00 92.12 94 TYR A N 1
ATOM 722 C CA . TYR A 1 94 ? -3.508 4.733 5.918 1.00 92.12 94 TYR A CA 1
ATOM 723 C C . TYR A 1 94 ? -3.621 3.734 4.777 1.00 92.12 94 TYR A C 1
ATOM 725 O O . TYR A 1 94 ? -4.667 3.119 4.578 1.00 92.12 94 TYR A O 1
ATOM 733 N N . VAL A 1 95 ? -2.534 3.564 4.038 1.00 94.50 95 VAL A N 1
ATOM 734 C CA . VAL A 1 95 ? -2.448 2.671 2.885 1.00 94.50 95 VAL A CA 1
ATOM 735 C C . VAL A 1 95 ? -1.280 1.730 3.098 1.00 94.50 95 VAL A C 1
ATOM 737 O O . VAL A 1 95 ? -0.189 2.167 3.461 1.00 94.50 95 VAL A O 1
ATOM 740 N N . VAL A 1 96 ? -1.498 0.443 2.854 1.00 96.88 96 VAL A N 1
ATOM 741 C CA . VAL A 1 96 ? -0.426 -0.548 2.822 1.00 96.88 96 VAL A CA 1
ATOM 742 C C . VAL A 1 96 ? -0.234 -1.024 1.400 1.00 96.88 96 VAL A C 1
ATOM 744 O O . VAL A 1 96 ? -1.158 -1.582 0.818 1.00 96.88 96 VAL A O 1
ATOM 747 N N . PHE A 1 97 ? 0.969 -0.844 0.865 1.00 97.12 97 PHE A N 1
ATOM 748 C CA . PHE A 1 97 ? 1.400 -1.431 -0.403 1.00 97.12 97 PHE A CA 1
ATOM 749 C C . PHE A 1 97 ? 2.143 -2.738 -0.140 1.00 97.12 97 PHE A C 1
ATOM 751 O O . PHE A 1 97 ? 2.960 -2.797 0.772 1.00 97.12 97 PHE A O 1
ATOM 758 N N . TYR A 1 98 ? 1.887 -3.784 -0.918 1.00 97.00 98 TYR A N 1
ATOM 759 C CA . TYR A 1 98 ? 2.519 -5.096 -0.754 1.00 97.00 98 TYR A CA 1
ATOM 760 C C . TYR A 1 98 ? 2.590 -5.850 -2.090 1.00 97.00 98 TYR A C 1
ATOM 762 O O . TYR A 1 98 ? 1.916 -5.472 -3.049 1.00 97.00 98 TYR A O 1
ATOM 770 N N . VAL A 1 99 ? 3.382 -6.926 -2.167 1.00 95.88 99 VAL A N 1
ATOM 771 C CA . VAL A 1 99 ? 3.381 -7.823 -3.341 1.00 95.88 99 VAL A CA 1
ATOM 772 C C . VAL A 1 99 ? 2.471 -9.012 -3.098 1.00 95.88 99 VAL A C 1
ATOM 774 O O . VAL A 1 99 ? 2.695 -9.809 -2.189 1.00 95.88 99 VAL A O 1
ATOM 777 N N . ASP A 1 100 ? 1.494 -9.191 -3.976 1.00 93.19 100 ASP A N 1
ATOM 778 C CA . ASP A 1 100 ? 0.768 -10.447 -4.106 1.00 93.19 100 ASP A CA 1
ATOM 779 C C . ASP A 1 100 ? 1.564 -11.392 -5.017 1.00 93.19 100 ASP A C 1
ATOM 781 O O . ASP A 1 100 ? 1.744 -11.122 -6.206 1.00 93.19 100 ASP A O 1
ATOM 785 N N . ARG A 1 101 ? 2.080 -12.486 -4.443 1.00 89.69 101 ARG A N 1
ATOM 786 C CA . ARG A 1 101 ? 2.940 -13.470 -5.127 1.00 89.69 101 ARG A CA 1
ATOM 787 C C . ARG A 1 101 ? 2.176 -14.698 -5.644 1.00 89.69 101 ARG A C 1
ATOM 789 O O . ARG A 1 101 ? 2.800 -15.607 -6.179 1.00 89.69 101 ARG A O 1
ATOM 796 N N . ALA A 1 102 ? 0.848 -14.754 -5.504 1.00 84.31 102 ALA A N 1
ATOM 797 C CA . ALA A 1 102 ? 0.075 -15.984 -5.714 1.00 84.31 102 ALA A CA 1
ATOM 798 C C . ALA A 1 102 ? 0.044 -16.509 -7.166 1.00 84.31 102 ALA A C 1
ATOM 800 O O . ALA A 1 102 ? -0.300 -17.668 -7.393 1.00 84.31 102 ALA A O 1
ATOM 801 N N . SER A 1 103 ? 0.351 -15.686 -8.173 1.00 75.62 103 SER A N 1
ATOM 802 C CA . SER A 1 103 ? 0.365 -16.133 -9.580 1.00 75.62 103 SER A CA 1
ATOM 803 C C . SER A 1 103 ? 1.449 -15.432 -10.389 1.00 75.62 103 SER A C 1
ATOM 805 O O . SER A 1 103 ? 2.314 -16.079 -10.968 1.00 75.62 103 SER A O 1
ATOM 807 N N . ALA A 1 104 ? 1.427 -14.103 -10.379 1.00 83.50 104 ALA A N 1
ATOM 808 C CA . ALA A 1 104 ? 2.488 -13.249 -10.883 1.00 83.50 104 ALA A CA 1
ATOM 809 C C . ALA A 1 104 ? 2.699 -12.139 -9.850 1.00 83.50 104 ALA A C 1
ATOM 811 O O . ALA A 1 104 ? 1.696 -11.636 -9.332 1.00 83.50 104 ALA A O 1
ATOM 812 N N . PRO A 1 105 ? 3.954 -11.778 -9.526 1.00 86.81 105 PRO A N 1
ATOM 813 C CA . PRO A 1 105 ? 4.225 -10.731 -8.555 1.00 86.81 105 PRO A CA 1
ATOM 814 C C . PRO A 1 105 ? 3.609 -9.426 -9.054 1.00 86.81 105 PRO A C 1
ATOM 816 O O . PRO A 1 105 ? 4.016 -8.883 -10.079 1.00 86.81 105 PRO A O 1
ATOM 819 N N . ARG A 1 106 ? 2.600 -8.949 -8.330 1.00 92.62 106 ARG A N 1
ATOM 820 C CA . ARG A 1 106 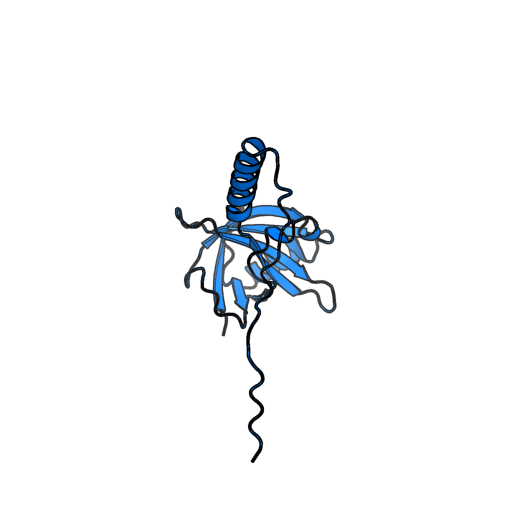? 1.923 -7.681 -8.603 1.00 92.62 106 ARG A CA 1
ATOM 821 C C . ARG A 1 106 ? 1.866 -6.859 -7.332 1.00 92.62 106 ARG A C 1
ATOM 823 O O . ARG A 1 106 ? 1.605 -7.398 -6.254 1.00 92.62 106 ARG A O 1
ATOM 830 N N . VAL A 1 107 ? 2.107 -5.562 -7.465 1.00 95.50 107 VAL A N 1
ATOM 831 C CA . VAL A 1 107 ? 1.944 -4.632 -6.352 1.00 95.50 107 VAL A CA 1
ATOM 832 C C . VAL A 1 107 ? 0.454 -4.397 -6.154 1.00 95.50 107 VAL A C 1
ATOM 834 O O . VAL A 1 107 ? -0.286 -4.119 -7.099 1.00 95.50 107 VAL A O 1
ATOM 837 N N . ARG A 1 108 ? 0.006 -4.551 -4.916 1.00 95.50 108 ARG A N 1
ATOM 838 C CA . ARG A 1 108 ? -1.371 -4.315 -4.501 1.00 95.50 108 ARG A CA 1
ATOM 839 C C . ARG A 1 108 ? -1.381 -3.415 -3.286 1.00 95.50 108 ARG A C 1
ATOM 841 O O . ARG A 1 108 ? -0.375 -3.291 -2.587 1.00 95.50 108 ARG A O 1
ATOM 848 N N . CYS A 1 109 ? -2.524 -2.808 -3.018 1.00 95.50 109 CYS A N 1
ATOM 849 C CA . CYS A 1 109 ? -2.713 -2.048 -1.799 1.00 95.50 109 CYS A CA 1
ATOM 850 C C . CYS A 1 109 ? -4.053 -2.323 -1.132 1.00 95.50 109 CYS A C 1
ATOM 852 O O . CYS A 1 109 ? -5.000 -2.802 -1.754 1.00 95.50 109 CYS A O 1
ATOM 854 N N . TYR A 1 110 ? -4.127 -2.018 0.154 1.00 94.50 110 TYR A N 1
ATOM 855 C CA . TYR A 1 110 ? -5.377 -1.919 0.892 1.00 94.50 110 TYR A CA 1
ATOM 856 C C . TYR A 1 110 ? -5.296 -0.751 1.866 1.00 94.50 110 TYR A C 1
ATOM 858 O O . TYR A 1 110 ? -4.207 -0.297 2.229 1.00 94.50 110 TYR A O 1
ATOM 866 N N . TYR A 1 111 ? -6.458 -0.271 2.282 1.00 92.12 111 TYR A N 1
ATOM 867 C CA . TYR A 1 111 ? -6.571 0.824 3.229 1.00 92.12 111 TYR A CA 1
ATOM 868 C C . TYR A 1 111 ? -6.797 0.292 4.641 1.00 92.12 111 TYR A C 1
ATOM 870 O O . TYR A 1 111 ? -7.416 -0.757 4.842 1.00 92.12 111 TYR A O 1
ATOM 878 N N . ILE A 1 112 ? -6.282 1.036 5.613 1.00 91.62 112 ILE A N 1
ATOM 879 C CA . ILE A 1 112 ? -6.453 0.783 7.037 1.00 91.62 112 ILE A CA 1
ATOM 880 C C . ILE A 1 112 ? -7.292 1.901 7.644 1.00 91.62 112 ILE A C 1
ATOM 882 O O . ILE A 1 112 ? -7.053 3.081 7.381 1.00 91.62 112 ILE A O 1
ATOM 886 N N . ASP A 1 113 ? -8.237 1.508 8.492 1.00 86.38 113 ASP A N 1
ATOM 887 C CA . ASP A 1 113 ? -9.018 2.403 9.335 1.00 86.38 113 ASP A CA 1
ATOM 888 C C . ASP A 1 113 ? -8.739 2.113 10.816 1.00 86.38 113 ASP A C 1
ATOM 890 O O . ASP A 1 113 ? -9.176 1.108 11.381 1.00 86.38 113 ASP A O 1
ATOM 894 N N . PHE A 1 114 ? -7.991 3.013 11.457 1.00 85.81 114 PHE A N 1
ATOM 895 C CA . PHE A 1 114 ? -7.690 2.917 12.885 1.00 85.81 114 PHE A CA 1
ATOM 896 C C . PHE A 1 114 ? -8.833 3.406 13.784 1.00 85.81 114 PHE A C 1
ATOM 898 O O . PHE A 1 114 ? -8.777 3.163 14.989 1.00 85.81 114 PHE A O 1
ATOM 905 N N . SER A 1 115 ? -9.890 4.026 13.244 1.00 83.62 115 SER A N 1
ATOM 906 C CA . SER A 1 115 ? -11.057 4.429 14.045 1.00 83.62 115 SER A CA 1
ATOM 907 C C . SER A 1 115 ? -11.768 3.226 14.677 1.00 83.62 115 SER A C 1
ATOM 909 O O . SER A 1 115 ? -12.371 3.342 15.743 1.00 83.62 115 SER A O 1
ATOM 911 N N . VAL A 1 116 ? -11.609 2.036 14.087 1.00 81.56 116 VAL A N 1
ATOM 912 C CA . VAL A 1 116 ? -12.089 0.768 14.650 1.00 81.56 116 VAL A CA 1
ATOM 913 C C . VAL A 1 116 ? -11.477 0.496 16.029 1.00 81.56 116 VAL A C 1
ATOM 915 O O . VAL A 1 116 ? -12.158 -0.041 16.898 1.00 81.56 116 VAL A O 1
ATOM 918 N N . LEU A 1 117 ? -10.225 0.899 16.279 1.00 83.56 117 LEU A N 1
ATOM 919 C CA . LEU A 1 117 ? -9.598 0.729 17.597 1.00 83.56 117 LEU A CA 1
ATOM 920 C C . LEU A 1 117 ? -10.276 1.587 18.662 1.00 83.56 117 LEU A C 1
ATOM 922 O O . LEU A 1 117 ? -10.515 1.105 19.765 1.00 83.56 117 LEU A O 1
ATOM 926 N N . GLN A 1 118 ? -10.642 2.821 18.311 1.00 82.56 118 GLN A N 1
ATOM 927 C CA . GLN A 1 118 ? -11.376 3.696 19.217 1.00 82.56 118 GLN A CA 1
ATOM 928 C C . GLN A 1 118 ? -12.732 3.082 19.588 1.00 82.56 118 GLN A C 1
ATOM 930 O O . GLN A 1 118 ? -13.083 3.047 20.762 1.00 82.56 118 GLN A O 1
ATOM 935 N N . GLN A 1 119 ? -13.457 2.519 18.617 1.00 78.62 119 GLN A N 1
ATOM 936 C CA . GLN A 1 119 ? -14.734 1.844 18.881 1.00 78.62 119 GLN A CA 1
ATOM 937 C C . GLN A 1 119 ? -14.566 0.625 19.798 1.00 78.62 119 GLN A C 1
ATOM 939 O O . GLN A 1 119 ? -15.399 0.387 20.671 1.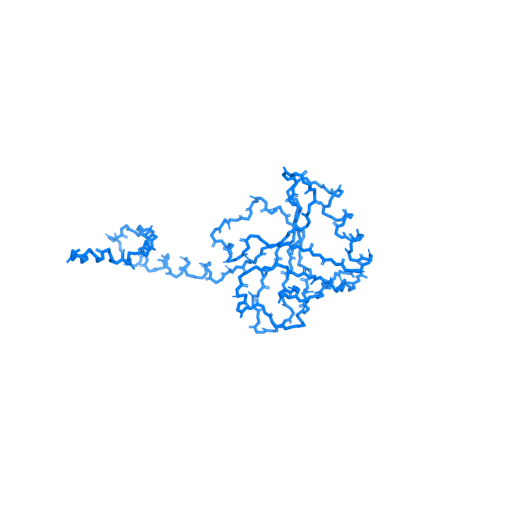00 78.62 119 GLN A O 1
ATOM 944 N N . VAL A 1 120 ? -13.486 -0.144 19.626 1.00 80.06 120 VAL A N 1
ATOM 945 C CA . VAL A 1 120 ? -13.175 -1.294 20.489 1.00 80.06 120 VAL A CA 1
ATOM 946 C C . VAL A 1 120 ? -12.853 -0.846 21.915 1.00 80.06 120 VAL A C 1
ATOM 948 O O . VAL A 1 120 ? -13.349 -1.451 22.867 1.00 80.06 120 VAL A O 1
ATOM 951 N N . ASP A 1 121 ? -12.064 0.215 22.079 1.00 81.12 121 ASP A N 1
ATOM 952 C CA . ASP A 1 121 ? -11.729 0.756 23.398 1.00 81.12 121 ASP A CA 1
ATOM 953 C C . ASP A 1 121 ? -12.957 1.357 24.100 1.00 81.12 121 ASP A C 1
ATOM 955 O O . ASP A 1 121 ? -13.158 1.119 25.293 1.00 81.12 121 ASP A O 1
ATOM 959 N N . GLU A 1 122 ? -13.822 2.059 23.362 1.00 80.06 122 GLU A N 1
ATOM 960 C CA . GLU A 1 122 ? -15.108 2.559 23.858 1.00 80.06 122 GLU A CA 1
ATOM 961 C C . GLU A 1 122 ? -16.027 1.404 24.283 1.00 80.06 122 GLU A C 1
ATOM 963 O O . GLU A 1 122 ? -16.558 1.402 25.390 1.00 80.06 122 GLU A O 1
ATOM 968 N N . MET A 1 123 ? -16.174 0.356 23.470 1.00 72.31 123 MET A N 1
ATOM 969 C CA . MET A 1 123 ? -16.970 -0.818 23.856 1.00 72.31 123 MET A CA 1
ATOM 970 C C . MET A 1 123 ? -16.416 -1.512 25.102 1.00 72.31 123 MET A C 1
ATOM 972 O O . MET A 1 123 ? -17.178 -1.972 25.957 1.00 72.31 123 MET A O 1
ATOM 976 N N . ARG A 1 124 ? -15.088 -1.578 25.233 1.00 75.12 124 ARG A N 1
ATOM 977 C CA . ARG A 1 124 ? -14.439 -2.173 26.399 1.00 75.12 124 ARG A CA 1
ATOM 978 C C . ARG A 1 124 ? -14.710 -1.370 27.666 1.00 75.12 124 ARG A C 1
ATOM 980 O O . ARG A 1 124 ? -14.918 -1.983 28.709 1.00 75.12 124 ARG A O 1
ATOM 987 N N . SER A 1 125 ? -14.719 -0.039 27.607 1.00 71.44 125 SER A N 1
ATOM 988 C CA . SER A 1 125 ? -15.022 0.784 28.782 1.00 71.44 125 SER A CA 1
ATOM 989 C C . SER A 1 125 ? -16.484 0.632 29.221 1.00 71.44 125 SER A C 1
ATOM 991 O O . SER A 1 125 ? -16.729 0.458 30.414 1.00 71.44 125 SER A O 1
ATOM 993 N N . PHE A 1 126 ? -17.436 0.538 28.284 1.00 64.19 126 PHE A N 1
ATOM 994 C CA . PHE A 1 126 ? -18.844 0.249 28.600 1.00 64.19 126 PHE A CA 1
ATOM 995 C C . PHE A 1 126 ? -19.067 -1.154 29.197 1.00 64.19 126 PHE A C 1
ATOM 997 O O . PHE A 1 126 ? -19.859 -1.311 30.128 1.00 64.19 126 PHE A O 1
ATOM 1004 N N . GLY A 1 127 ? -18.353 -2.176 28.712 1.00 57.44 127 GLY A N 1
ATOM 1005 C CA . GLY A 1 127 ? -18.455 -3.549 29.233 1.00 57.44 127 GLY A CA 1
ATOM 1006 C C . GLY A 1 127 ? -17.879 -3.738 30.645 1.00 57.44 127 GLY A C 1
ATOM 1007 O O . GLY A 1 127 ? -18.219 -4.696 31.334 1.00 57.44 127 GLY A O 1
ATOM 1008 N N . VAL A 1 128 ? -17.018 -2.825 31.107 1.00 55.47 128 VAL A N 1
ATOM 1009 C CA . VAL A 1 128 ? -16.470 -2.845 32.476 1.00 55.47 128 VAL A CA 1
ATOM 1010 C C . VAL A 1 128 ? -17.466 -2.259 33.486 1.00 55.47 128 VAL A C 1
ATOM 1012 O O . VAL A 1 128 ? -17.484 -2.698 34.639 1.00 55.47 128 VAL A O 1
ATOM 1015 N N . GLU A 1 129 ? -18.315 -1.315 33.067 1.00 54.69 129 GLU A N 1
ATOM 1016 C CA . GLU A 1 129 ? -19.351 -0.708 33.917 1.00 54.69 129 GLU A CA 1
ATOM 1017 C C . GLU A 1 129 ? -20.631 -1.560 34.005 1.00 54.69 129 GLU A C 1
ATOM 1019 O O . GLU A 1 129 ? -21.261 -1.601 35.062 1.00 54.69 129 GLU A O 1
ATOM 1024 N N . ASN A 1 130 ? -20.969 -2.322 32.957 1.00 50.25 130 ASN A N 1
ATOM 1025 C CA . ASN A 1 130 ? -22.137 -3.211 32.920 1.00 50.25 130 ASN A CA 1
ATOM 1026 C C . ASN A 1 130 ? -21.717 -4.689 32.931 1.00 50.25 130 ASN A C 1
ATOM 1028 O O . ASN A 1 130 ? -21.545 -5.324 31.896 1.00 50.25 130 ASN A O 1
ATOM 1032 N N . ARG A 1 131 ? -21.564 -5.248 34.133 1.00 48.25 131 ARG A N 1
ATOM 1033 C CA . ARG A 1 131 ? -21.021 -6.593 34.406 1.00 48.25 131 ARG A CA 1
ATOM 1034 C C . ARG A 1 131 ? -21.849 -7.812 33.946 1.00 48.25 131 ARG A C 1
ATOM 1036 O O . ARG A 1 131 ? -21.542 -8.906 34.412 1.00 48.25 131 ARG A O 1
ATOM 1043 N N . GLU A 1 132 ? -22.852 -7.694 33.075 1.00 52.38 132 GLU A N 1
ATOM 1044 C CA . GLU A 1 132 ? -23.772 -8.825 32.815 1.00 52.38 132 GLU A CA 1
ATOM 1045 C C . GLU A 1 132 ? -24.157 -9.137 31.361 1.00 52.38 132 GLU A C 1
ATOM 1047 O O . GLU A 1 132 ? -24.951 -10.051 31.159 1.00 52.38 132 GLU A O 1
ATOM 1052 N N . GLU A 1 133 ? -23.580 -8.512 30.332 1.00 49.28 133 GLU A N 1
ATOM 1053 C CA . GLU A 1 133 ? -23.915 -8.909 28.953 1.00 49.28 133 GLU A CA 1
ATOM 1054 C C . GLU A 1 133 ? -22.672 -9.277 28.140 1.00 49.28 133 GLU A C 1
ATOM 1056 O O . GLU A 1 133 ? -21.830 -8.437 27.825 1.00 49.28 133 GLU A O 1
ATOM 1061 N N . ASP A 1 134 ? -22.563 -10.568 27.805 1.00 49.72 134 ASP A N 1
ATOM 1062 C CA . ASP A 1 134 ? -21.590 -11.088 26.850 1.00 49.72 134 ASP A CA 1
ATOM 1063 C C . ASP A 1 134 ? -21.758 -10.351 25.514 1.00 49.72 134 ASP A C 1
ATOM 1065 O O . ASP A 1 134 ? -22.715 -10.566 24.763 1.00 49.72 134 ASP A O 1
ATOM 1069 N N . VAL A 1 135 ? -20.817 -9.457 25.208 1.00 51.81 135 VAL A N 1
ATOM 1070 C CA . VAL A 1 135 ? -20.804 -8.699 23.956 1.00 51.81 135 VAL A CA 1
ATOM 1071 C C . VAL A 1 135 ? -20.391 -9.640 22.821 1.00 51.81 135 VAL A C 1
ATOM 1073 O O . VAL A 1 135 ? -19.220 -9.759 22.462 1.00 51.81 135 VAL A O 1
ATOM 1076 N N . PHE A 1 136 ? -21.364 -10.349 22.250 1.00 53.50 136 PHE A N 1
ATOM 1077 C CA . PHE A 1 136 ? -21.175 -11.118 21.025 1.00 53.50 136 PHE A CA 1
ATOM 1078 C C . PHE A 1 136 ? -21.216 -10.187 19.808 1.00 53.50 136 PHE A C 1
ATOM 1080 O O . PHE A 1 136 ? -22.211 -9.504 19.554 1.00 53.50 136 PHE A O 1
ATOM 1087 N N . PHE A 1 137 ? -20.146 -10.211 19.008 1.00 52.84 137 PHE A N 1
ATOM 1088 C CA . PHE A 1 137 ? -20.091 -9.581 17.689 1.00 52.84 137 PHE A CA 1
ATOM 1089 C C . PHE A 1 137 ? -21.104 -10.252 16.753 1.00 52.84 137 PHE A C 1
ATOM 1091 O O . PHE A 1 137 ? -20.793 -11.212 16.047 1.00 52.84 137 PHE A O 1
ATOM 1098 N N . THR A 1 138 ? -22.339 -9.761 16.733 1.00 43.31 138 THR A N 1
ATOM 1099 C CA . THR A 1 138 ? -23.293 -10.134 15.691 1.00 43.31 138 THR A CA 1
ATOM 1100 C C . THR A 1 138 ? -22.949 -9.338 14.440 1.00 43.31 138 THR A C 1
ATOM 1102 O O . THR A 1 138 ? -23.290 -8.164 14.293 1.00 43.31 138 THR A O 1
ATOM 1105 N N . ALA A 1 139 ? -22.231 -9.980 13.517 1.00 41.91 139 ALA A N 1
ATOM 1106 C CA . ALA A 1 139 ? -22.134 -9.498 12.149 1.00 41.91 139 ALA A CA 1
ATOM 1107 C C . ALA A 1 139 ? -23.564 -9.270 11.643 1.00 41.91 139 ALA A C 1
ATOM 1109 O O . ALA A 1 139 ? -24.341 -10.222 11.548 1.00 41.91 139 ALA A O 1
ATOM 1110 N N . LYS A 1 140 ? -23.931 -8.014 11.356 1.00 42.44 140 LYS A N 1
ATOM 1111 C CA . LYS A 1 140 ? -25.209 -7.686 10.716 1.00 42.44 140 LYS A CA 1
ATOM 1112 C C . LYS A 1 140 ? -25.260 -8.408 9.374 1.00 42.44 140 LYS A C 1
ATOM 1114 O O . LYS A 1 140 ? -24.764 -7.913 8.364 1.00 42.44 140 LYS A O 1
ATOM 1119 N N . THR A 1 141 ? -25.862 -9.589 9.355 1.00 39.81 141 THR A N 1
ATOM 1120 C CA . THR A 1 141 ? -26.262 -10.243 8.119 1.00 39.81 141 THR A CA 1
ATOM 1121 C C . THR A 1 141 ? -27.315 -9.328 7.508 1.00 39.81 141 THR A C 1
ATOM 1123 O O . THR A 1 141 ? -28.348 -9.077 8.127 1.00 39.81 141 THR A O 1
ATOM 1126 N N . ARG A 1 142 ? -27.036 -8.750 6.334 1.00 39.12 142 ARG A N 1
ATOM 1127 C CA . ARG A 1 142 ? -28.035 -8.006 5.557 1.00 39.12 142 ARG A CA 1
ATOM 1128 C C . ARG A 1 142 ? -29.165 -8.970 5.186 1.00 39.12 142 ARG A C 1
ATOM 1130 O O . ARG A 1 142 ? -29.111 -9.631 4.156 1.00 39.12 142 ARG A O 1
ATOM 1137 N N . ALA A 1 143 ? -30.174 -9.067 6.040 1.00 43.62 143 ALA A N 1
ATOM 1138 C CA . ALA A 1 143 ? -31.450 -9.669 5.708 1.00 43.62 143 ALA A CA 1
ATOM 1139 C C . ALA A 1 143 ? -32.290 -8.613 4.982 1.00 43.62 143 ALA A C 1
ATOM 1141 O O . ALA A 1 143 ? -32.679 -7.617 5.588 1.00 43.62 143 ALA A O 1
ATOM 1142 N N . ASN A 1 144 ? -32.477 -8.798 3.672 1.00 37.34 144 ASN A N 1
ATOM 1143 C CA . ASN A 1 144 ? -33.771 -8.728 2.980 1.00 37.34 144 ASN A CA 1
ATOM 1144 C C . ASN A 1 144 ? -33.590 -8.419 1.491 1.00 37.34 144 ASN A C 1
ATOM 1146 O O . ASN A 1 144 ? -33.280 -7.299 1.092 1.00 37.34 144 ASN A O 1
ATOM 1150 N N . THR A 1 145 ? -33.926 -9.392 0.651 1.00 37.72 145 THR A N 1
ATOM 1151 C CA . THR A 1 145 ? -34.758 -9.099 -0.518 1.00 37.72 145 THR A CA 1
ATOM 1152 C C . THR A 1 145 ? -35.741 -10.251 -0.670 1.00 37.72 145 THR A C 1
ATOM 1154 O O . THR A 1 145 ? -35.355 -11.408 -0.820 1.00 37.72 145 THR A O 1
ATOM 1157 N N . GLU A 1 146 ? -37.014 -9.914 -0.507 1.00 38.88 146 GLU A N 1
ATOM 1158 C CA . GLU A 1 146 ? -38.164 -10.804 -0.557 1.00 38.88 146 GLU A CA 1
ATOM 1159 C C . GLU A 1 146 ? -38.297 -11.435 -1.950 1.00 38.88 146 GLU A C 1
ATOM 1161 O O . GLU A 1 146 ? -38.283 -10.747 -2.970 1.00 38.88 146 GLU A O 1
ATOM 1166 N N . ILE A 1 147 ? -38.454 -12.759 -1.996 1.00 43.00 147 ILE A N 1
ATOM 1167 C CA . ILE A 1 147 ? -38.826 -13.482 -3.213 1.00 43.00 147 ILE A CA 1
ATOM 1168 C C . ILE A 1 147 ? -40.350 -13.396 -3.338 1.00 43.00 147 ILE A C 1
ATOM 1170 O O . ILE A 1 147 ? -41.083 -14.182 -2.737 1.00 43.00 147 ILE A O 1
ATOM 1174 N N . GLY A 1 148 ? -40.835 -12.428 -4.113 1.00 36.31 148 GLY A N 1
ATOM 1175 C CA . GLY A 1 148 ? -42.235 -12.351 -4.520 1.00 36.31 148 GLY A CA 1
ATOM 1176 C C . GLY A 1 148 ? -42.525 -13.314 -5.672 1.00 36.31 148 GLY A C 1
ATOM 1177 O O . GLY A 1 148 ? -42.240 -13.005 -6.825 1.00 36.31 148 GLY A O 1
ATOM 1178 N N . TYR A 1 149 ? -43.118 -14.474 -5.382 1.00 37.97 149 TYR A N 1
ATOM 1179 C CA . TYR A 1 149 ? -43.777 -15.296 -6.401 1.00 37.97 149 TYR A CA 1
ATOM 1180 C C . TYR A 1 149 ? -45.163 -14.707 -6.705 1.00 37.97 149 TYR A C 1
ATOM 1182 O O . TYR A 1 149 ? -46.079 -14.838 -5.894 1.00 37.97 149 TYR A O 1
ATOM 1190 N N . GLN A 1 150 ? -45.350 -14.123 -7.891 1.00 40.62 150 GLN A N 1
ATOM 1191 C CA . GLN A 1 150 ? -46.677 -13.982 -8.494 1.00 40.62 150 GLN A CA 1
ATOM 1192 C C . GLN A 1 150 ? -46.860 -15.079 -9.544 1.00 40.62 150 GLN A C 1
ATOM 1194 O O . GLN A 1 150 ? -46.151 -15.131 -10.545 1.00 40.62 150 GLN A O 1
ATOM 1199 N N . ARG A 1 151 ? -47.813 -15.977 -9.276 1.00 38.06 151 ARG A N 1
ATOM 1200 C CA . ARG A 1 151 ? -48.396 -16.870 -10.279 1.00 38.06 151 ARG A CA 1
ATOM 1201 C C . ARG A 1 151 ? -49.285 -16.042 -11.206 1.00 38.06 151 ARG A C 1
ATOM 1203 O O . ARG A 1 151 ? -50.189 -15.371 -10.708 1.00 38.06 151 ARG A O 1
ATOM 1210 N N . VAL A 1 152 ? -49.071 -16.169 -12.512 1.00 47.69 152 VAL A N 1
ATOM 1211 C CA . VAL A 1 152 ? -50.103 -16.005 -13.546 1.00 47.69 152 VAL A CA 1
ATOM 1212 C C . VAL A 1 152 ? -50.002 -17.207 -14.468 1.00 47.69 152 VAL A C 1
ATOM 1214 O O . VAL A 1 152 ? -48.862 -17.514 -14.881 1.00 47.69 152 VAL A O 1
#

Radius of gyration: 19.73 Å; chains: 1; bounding box: 65×34×50 Å

Secondary structure (DSSP, 8-state):
--SEEEEEE-SS-EEEEEEEE-SS----S-TTEEEEEEEEEEGGGS-GGGEEEEEEEEE-S-HHHHHHHIIIIISS-TTEEEEEEE--TT---EEEEEEE-SSS-EEEEEEE-THHHHHHHHHHHHHHHSTT--------------------

Foldseek 3Di:
DFLEWEWEDEPVDIRGRWGWHDPDNPPDDDRYWYKYWDDKDQQVPPDPVQFPDDFTFIDGPDPVNVVCCCVQAVVDDPRIWIWIATPDPPDRKIKIWHFDPPPNTTITMTIGDCVVVVVVVVVVVVCVVVVDDDPDPDDPDPDDDDDDDDDD

Sequence (152 aa):
MPTAKLSLQTPECLLSDIQIWSNAELSHPGSEDRLNLISVVNHSKIPLFLVSCGPFDVYSEHHDTEGYFFDTLVCSEENMGLLAKTSAENSECYVVFYVDRASAPRVRCYYIDFSVLQQVDEMRSFGVENREEDVFFTAKTRANTEIGYQRV

pLDDT: mean 79.86, std 18.85, range [36.31, 97.12]